Protein AF-A0A1V3IMZ0-F1 (afdb_monomer)

Structure (mmCIF, N/CA/C/O backbone):
data_AF-A0A1V3IMZ0-F1
#
_entry.id   AF-A0A1V3IMZ0-F1
#
loop_
_atom_site.group_PDB
_atom_site.id
_atom_site.type_symbol
_atom_site.label_atom_id
_atom_site.label_alt_id
_atom_site.label_comp_id
_atom_site.label_asym_id
_atom_site.label_entity_id
_atom_site.label_seq_id
_atom_site.pdbx_PDB_ins_code
_atom_site.Cartn_x
_atom_site.Cartn_y
_atom_site.Cartn_z
_atom_site.occupancy
_atom_site.B_iso_or_equiv
_atom_site.auth_seq_id
_atom_site.auth_comp_id
_atom_site.auth_asym_id
_atom_site.auth_atom_id
_atom_site.pdbx_PDB_model_num
ATOM 1 N N . MET A 1 1 ? -37.057 -20.076 14.208 1.00 46.94 1 MET A N 1
ATOM 2 C CA . MET A 1 1 ? -36.498 -18.846 14.812 1.00 46.94 1 MET A CA 1
ATOM 3 C C . MET A 1 1 ? -35.491 -18.256 13.834 1.00 46.94 1 MET A C 1
ATOM 5 O O . MET A 1 1 ? -34.630 -19.015 13.398 1.00 46.94 1 MET A O 1
ATOM 9 N N . PRO A 1 2 ? -35.607 -16.983 13.420 1.00 56.56 2 PRO A N 1
ATOM 10 C CA . PRO A 1 2 ? -34.620 -16.367 12.540 1.00 56.56 2 PRO A CA 1
ATOM 11 C C . PRO A 1 2 ? -33.315 -16.140 13.315 1.00 56.56 2 PRO A C 1
ATOM 13 O O . PRO A 1 2 ? -33.325 -15.686 14.458 1.00 56.56 2 PRO A O 1
ATOM 16 N N . LYS A 1 3 ? -32.192 -16.523 12.707 1.00 59.69 3 LYS A N 1
ATOM 17 C CA . LYS A 1 3 ? -30.852 -16.414 13.288 1.00 59.69 3 LYS A CA 1
ATOM 18 C C . LYS A 1 3 ? -30.483 -14.927 13.322 1.00 59.69 3 LYS A C 1
ATOM 20 O O . LYS A 1 3 ? -30.286 -14.330 12.269 1.00 59.69 3 LYS A O 1
ATOM 25 N N . VAL A 1 4 ? -30.449 -14.322 14.508 1.00 62.22 4 VAL A N 1
ATOM 26 C CA . VAL A 1 4 ? -30.009 -12.931 14.680 1.00 62.22 4 VAL A CA 1
ATOM 27 C C . VAL A 1 4 ? -28.518 -12.878 14.352 1.00 62.22 4 VAL A C 1
ATOM 29 O O . VAL A 1 4 ? -27.687 -13.332 15.133 1.00 62.22 4 VAL A O 1
ATOM 32 N N . THR A 1 5 ? -28.175 -12.387 13.164 1.00 63.78 5 THR A N 1
ATOM 33 C CA . THR A 1 5 ? -26.798 -12.052 12.802 1.00 63.78 5 THR A CA 1
ATOM 34 C C . THR A 1 5 ? -26.514 -10.667 13.354 1.00 63.78 5 THR A C 1
ATOM 36 O O . THR A 1 5 ? -26.821 -9.662 12.714 1.00 63.78 5 THR A O 1
ATOM 39 N N . THR A 1 6 ? -25.990 -10.599 14.573 1.00 67.62 6 THR A N 1
ATOM 40 C CA . THR A 1 6 ? -25.466 -9.346 15.113 1.00 67.62 6 THR A CA 1
ATOM 41 C C . THR A 1 6 ? -24.354 -8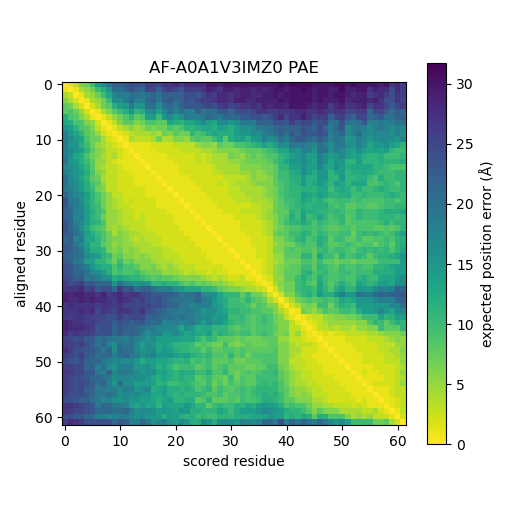.874 14.170 1.00 67.62 6 THR A C 1
ATOM 43 O O . THR A 1 6 ? -23.416 -9.641 13.934 1.00 67.62 6 THR A O 1
ATOM 46 N N . PRO A 1 7 ? -24.449 -7.675 13.570 1.00 69.75 7 PRO A N 1
ATOM 47 C CA . PRO A 1 7 ? -23.395 -7.179 12.700 1.00 69.75 7 PRO A CA 1
ATOM 48 C C . PRO A 1 7 ? -22.121 -7.019 13.528 1.00 69.75 7 PRO A C 1
ATOM 50 O O . PRO A 1 7 ? -22.100 -6.299 14.525 1.00 69.75 7 PRO A O 1
ATOM 53 N N . TYR A 1 8 ? -21.064 -7.726 13.135 1.00 66.81 8 TYR A N 1
ATOM 54 C CA . TYR A 1 8 ? -19.753 -7.576 13.749 1.00 66.81 8 TYR A CA 1
ATOM 55 C C . TYR A 1 8 ? -19.173 -6.226 13.319 1.00 66.81 8 TYR A C 1
ATOM 57 O O . TYR A 1 8 ? -18.663 -6.080 12.210 1.00 66.81 8 TYR A O 1
ATOM 65 N N . THR A 1 9 ? -19.283 -5.218 14.180 1.00 74.69 9 THR A N 1
ATOM 66 C CA . THR A 1 9 ? -18.588 -3.940 14.010 1.00 74.69 9 THR A CA 1
ATOM 67 C C . THR A 1 9 ? -17.163 -4.061 14.528 1.00 74.69 9 THR A C 1
ATOM 69 O O . THR A 1 9 ? -16.949 -4.410 15.687 1.00 74.69 9 THR A O 1
ATOM 72 N N . LEU A 1 10 ? -16.191 -3.758 13.667 1.00 74.31 10 LEU A N 1
ATOM 73 C CA . LEU A 1 10 ? -14.797 -3.586 14.070 1.00 74.31 10 LEU A CA 1
ATOM 74 C C . LEU A 1 10 ? -14.705 -2.415 15.056 1.00 74.31 10 LEU A C 1
ATOM 76 O O . LEU A 1 10 ? -15.296 -1.362 14.803 1.00 74.31 10 LEU A O 1
ATOM 80 N N . ASP A 1 11 ? -13.956 -2.586 16.144 1.00 86.19 11 ASP A N 1
ATOM 81 C CA . ASP A 1 11 ? -13.596 -1.473 17.024 1.00 86.19 11 ASP A CA 1
ATOM 82 C C . ASP A 1 11 ? -12.733 -0.442 16.273 1.00 86.19 11 ASP A C 1
ATOM 84 O O . ASP A 1 11 ? -12.145 -0.748 15.233 1.00 86.19 11 ASP A O 1
ATOM 88 N N . GLU A 1 12 ? -12.644 0.791 16.778 1.00 86.12 12 GLU A N 1
ATOM 89 C CA . GLU A 1 12 ? -11.942 1.891 16.094 1.00 86.12 12 GLU A CA 1
ATOM 90 C C . GLU A 1 12 ? -10.482 1.559 15.751 1.00 86.12 12 GLU A C 1
ATOM 92 O O . GLU A 1 12 ? -9.984 1.931 14.686 1.00 86.12 12 GLU A O 1
ATOM 97 N N . LYS A 1 13 ? -9.793 0.801 16.612 1.00 84.19 13 LYS A N 1
ATOM 98 C CA . LYS A 1 13 ? -8.401 0.399 16.389 1.00 84.19 13 LYS A CA 1
ATOM 99 C C . LYS A 1 13 ? -8.310 -0.658 15.294 1.00 84.19 13 LYS A C 1
ATOM 101 O O . LYS A 1 13 ? -7.413 -0.596 14.450 1.00 84.19 13 LYS A O 1
ATOM 106 N N . ALA A 1 14 ? -9.232 -1.614 15.277 1.00 78.94 14 ALA A N 1
ATOM 107 C CA . ALA A 1 14 ? -9.337 -2.605 14.217 1.00 78.94 14 ALA A CA 1
ATOM 108 C C . ALA A 1 14 ? -9.738 -1.969 12.873 1.00 78.94 14 ALA A C 1
ATOM 110 O O . ALA A 1 14 ? -9.173 -2.335 11.845 1.00 78.94 14 ALA A O 1
ATOM 111 N N . GLN A 1 15 ? -10.617 -0.960 12.871 1.00 83.69 15 GLN A N 1
ATOM 112 C CA . GLN A 1 15 ? -10.957 -0.183 11.672 1.00 83.69 15 GLN A CA 1
ATOM 113 C C . GLN A 1 15 ? -9.762 0.609 11.139 1.00 83.69 15 GLN A C 1
ATOM 115 O O . GLN A 1 15 ? -9.504 0.585 9.937 1.00 83.69 15 GLN A O 1
ATOM 120 N N . ALA A 1 16 ? -9.001 1.274 12.012 1.00 83.44 16 ALA A N 1
ATOM 121 C CA . ALA A 1 16 ? -7.803 2.009 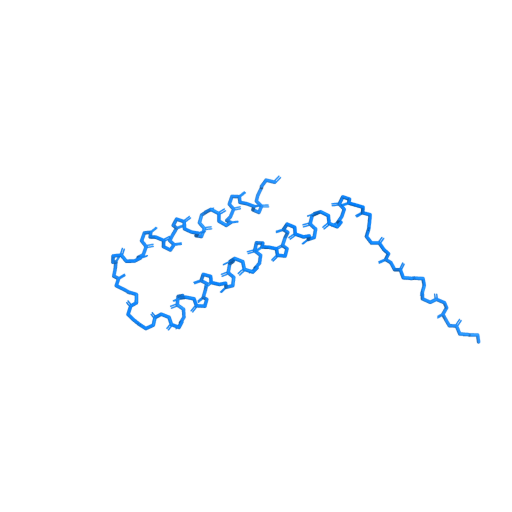11.613 1.00 83.44 16 ALA A CA 1
ATOM 122 C C . ALA A 1 16 ? -6.754 1.077 10.985 1.00 83.44 16 ALA A C 1
ATOM 124 O O . ALA A 1 16 ? -6.220 1.372 9.915 1.00 83.44 16 ALA A O 1
ATOM 125 N N . ARG A 1 17 ? -6.521 -0.091 11.599 1.00 83.62 17 ARG A N 1
ATOM 126 C CA . ARG A 1 17 ? -5.627 -1.132 11.065 1.00 83.62 17 ARG A CA 1
ATOM 127 C C . ARG A 1 17 ? -6.116 -1.685 9.733 1.00 83.62 17 ARG A C 1
ATOM 129 O O . ARG A 1 17 ? -5.326 -1.815 8.805 1.00 83.62 17 ARG A O 1
ATOM 136 N N . PHE A 1 18 ? -7.413 -1.965 9.619 1.00 81.81 18 PHE A N 1
ATOM 137 C CA . PHE A 1 18 ? -8.017 -2.433 8.376 1.00 81.81 18 PHE A CA 1
ATOM 138 C C . PHE A 1 18 ? -7.870 -1.398 7.258 1.00 81.81 18 PHE A C 1
ATOM 140 O O . PHE A 1 18 ? -7.456 -1.741 6.156 1.00 81.81 18 PHE A O 1
ATOM 147 N N . LYS A 1 19 ? -8.134 -0.118 7.547 1.00 85.50 19 LYS A N 1
ATOM 148 C CA . LYS A 1 19 ? -7.956 0.972 6.584 1.00 85.50 19 LYS A CA 1
ATOM 149 C C . LYS A 1 19 ? -6.500 1.083 6.132 1.00 85.50 19 LYS A C 1
ATOM 151 O O . LYS A 1 19 ? -6.262 1.202 4.937 1.00 85.50 19 LYS A O 1
ATOM 156 N N . ARG A 1 20 ? -5.539 0.990 7.059 1.00 83.44 20 ARG A N 1
ATOM 157 C CA . ARG A 1 20 ? -4.101 1.010 6.747 1.00 83.44 20 ARG A CA 1
ATOM 158 C C . ARG A 1 20 ? -3.702 -0.155 5.839 1.00 83.44 20 ARG A C 1
ATOM 160 O O . ARG A 1 20 ? -3.105 0.071 4.791 1.00 83.44 20 ARG A O 1
ATOM 167 N N . ALA A 1 21 ? -4.102 -1.375 6.198 1.00 80.56 21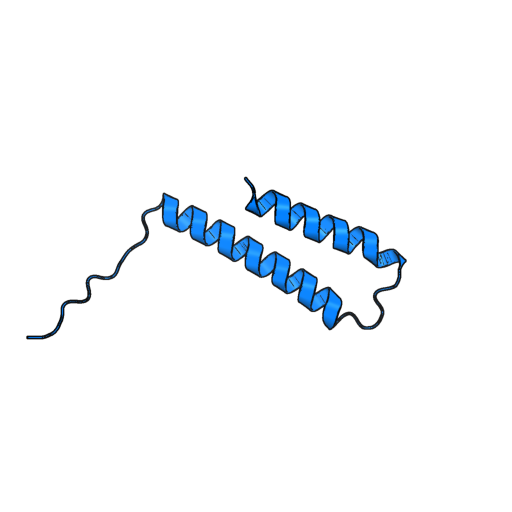 ALA A N 1
ATOM 168 C CA . ALA A 1 21 ? -3.835 -2.573 5.405 1.00 80.56 21 ALA A CA 1
ATOM 169 C C . ALA A 1 21 ? -4.472 -2.494 4.008 1.00 80.56 21 ALA A C 1
ATOM 171 O O . ALA A 1 21 ? -3.831 -2.822 3.014 1.00 80.56 21 ALA A O 1
ATOM 172 N N . ASN A 1 22 ? -5.711 -2.007 3.916 1.00 82.81 22 ASN A N 1
ATOM 173 C CA . ASN A 1 22 ? -6.404 -1.831 2.644 1.00 82.81 22 ASN A CA 1
ATOM 174 C C . ASN A 1 22 ? -5.710 -0.786 1.756 1.00 82.81 22 ASN A C 1
ATOM 176 O O . ASN A 1 22 ? -5.516 -1.034 0.571 1.00 82.81 22 ASN A O 1
ATOM 180 N N . THR A 1 23 ? -5.286 0.353 2.316 1.00 83.94 23 THR A N 1
ATOM 181 C CA . THR A 1 23 ? -4.511 1.364 1.576 1.00 83.94 23 THR A CA 1
ATOM 182 C C . THR A 1 23 ? -3.226 0.772 1.009 1.00 83.94 23 THR A C 1
ATOM 184 O O . THR A 1 23 ? -2.925 0.979 -0.164 1.00 83.94 23 THR A O 1
ATOM 187 N N . ALA A 1 24 ? -2.495 -0.003 1.807 1.00 79.06 24 ALA A N 1
ATOM 188 C CA . ALA A 1 24 ? -1.261 -0.622 1.351 1.00 79.06 24 ALA A CA 1
ATOM 189 C C . ALA A 1 24 ? -1.477 -1.676 0.256 1.00 79.06 24 ALA A C 1
ATOM 191 O O . ALA A 1 24 ? -0.723 -1.719 -0.713 1.00 79.06 24 ALA A O 1
ATOM 192 N N . LEU A 1 25 ? -2.529 -2.494 0.372 1.00 81.88 25 LEU A N 1
ATOM 193 C CA . LEU A 1 25 ? -2.909 -3.443 -0.677 1.00 81.88 25 LEU A CA 1
ATOM 194 C C . LEU A 1 25 ? -3.225 -2.723 -1.990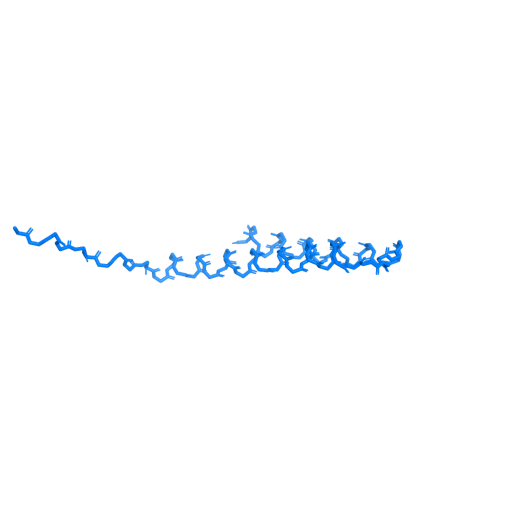 1.00 81.88 25 LEU A C 1
ATOM 196 O O . LEU A 1 25 ? -2.761 -3.148 -3.044 1.00 81.88 25 LEU A O 1
ATOM 200 N N . TRP A 1 26 ? -3.958 -1.608 -1.928 1.00 82.31 26 TRP A N 1
ATOM 201 C CA . TRP A 1 26 ? -4.244 -0.788 -3.106 1.00 82.31 26 TRP A CA 1
ATOM 202 C C . TRP A 1 26 ? -2.989 -0.161 -3.716 1.00 82.31 26 TRP A C 1
ATOM 204 O O . TRP A 1 26 ? -2.863 -0.126 -4.940 1.00 82.31 26 TRP A O 1
ATOM 214 N N . GLN A 1 27 ? -2.043 0.297 -2.895 1.00 80.00 27 GLN A N 1
ATOM 215 C CA . GLN A 1 27 ? -0.757 0.811 -3.373 1.00 80.00 27 GLN A CA 1
ATOM 216 C C . GLN A 1 27 ? 0.063 -0.284 -4.064 1.00 80.00 27 GLN A C 1
ATOM 218 O O . GLN A 1 27 ? 0.517 -0.085 -5.188 1.00 80.00 27 GLN A O 1
ATOM 223 N N . ALA A 1 28 ? 0.189 -1.458 -3.441 1.00 77.19 28 ALA A N 1
ATOM 224 C CA . ALA A 1 28 ? 0.896 -2.597 -4.020 1.00 77.19 28 ALA A CA 1
ATOM 225 C C . ALA A 1 28 ? 0.250 -3.069 -5.333 1.00 77.19 28 ALA A C 1
ATOM 227 O O . ALA A 1 28 ? 0.957 -3.311 -6.310 1.00 77.19 28 ALA A O 1
ATOM 228 N N . TYR A 1 29 ? -1.085 -3.142 -5.378 1.00 77.38 29 TYR A N 1
ATOM 229 C CA . TYR A 1 29 ? -1.827 -3.457 -6.599 1.00 77.38 29 TYR A CA 1
ATOM 230 C C . TYR A 1 29 ? -1.543 -2.436 -7.703 1.00 77.38 29 TYR A C 1
ATOM 232 O O . TYR A 1 29 ? -1.241 -2.829 -8.820 1.00 77.38 29 TYR A O 1
ATOM 240 N N . SER A 1 30 ? -1.576 -1.139 -7.389 1.00 75.44 30 SER A N 1
ATOM 241 C CA . SER A 1 30 ? -1.342 -0.076 -8.378 1.00 75.44 30 SER A CA 1
ATOM 242 C C . SER A 1 30 ? 0.081 -0.121 -8.945 1.00 75.44 30 SER A C 1
ATOM 244 O O . SER A 1 30 ? 0.277 0.097 -10.135 1.00 75.44 30 SER A O 1
ATOM 246 N N . ILE A 1 31 ? 1.076 -0.449 -8.113 1.00 75.81 31 ILE A N 1
ATOM 247 C CA . ILE A 1 31 ? 2.466 -0.631 -8.555 1.00 75.81 31 ILE A CA 1
ATOM 248 C C . ILE A 1 31 ? 2.594 -1.864 -9.459 1.00 75.81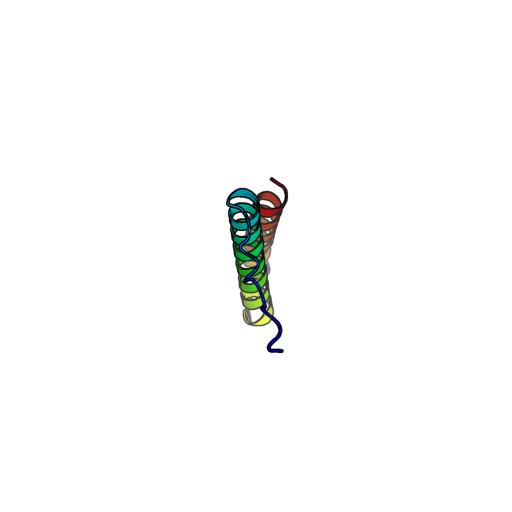 31 ILE A C 1
ATOM 250 O O . ILE A 1 31 ? 3.244 -1.794 -10.499 1.00 75.81 31 ILE A O 1
ATOM 254 N N . MET A 1 32 ? 1.956 -2.981 -9.098 1.00 72.25 32 MET A N 1
ATOM 255 C CA . MET A 1 32 ? 1.927 -4.186 -9.933 1.00 72.25 32 MET A CA 1
ATOM 256 C C . MET A 1 32 ? 1.190 -3.964 -11.255 1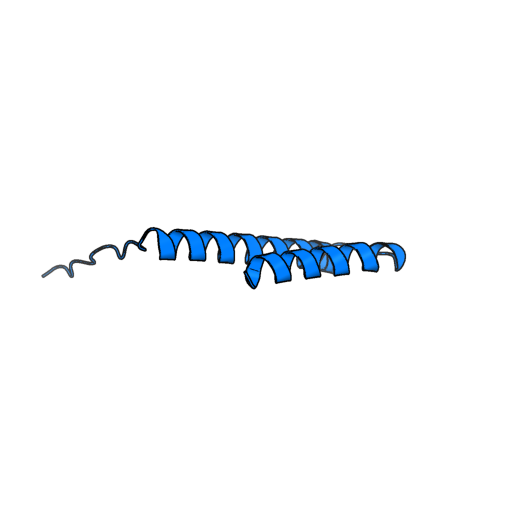.00 72.25 32 MET A C 1
ATOM 258 O O . MET A 1 32 ? 1.637 -4.452 -12.286 1.00 72.25 32 MET A O 1
ATOM 262 N N . ASP A 1 33 ? 0.096 -3.209 -11.247 1.00 77.25 33 ASP A N 1
ATOM 263 C CA . ASP A 1 33 ? -0.648 -2.845 -12.453 1.00 77.25 33 ASP A CA 1
ATOM 264 C C . ASP A 1 33 ? 0.208 -1.976 -13.385 1.00 77.25 33 ASP A C 1
ATOM 266 O O . ASP A 1 33 ? 0.294 -2.256 -14.577 1.00 77.25 33 ASP A O 1
ATOM 270 N N . LEU A 1 34 ? 0.948 -1.005 -12.832 1.00 73.31 34 LEU A N 1
ATOM 271 C CA . LEU A 1 34 ? 1.948 -0.229 -13.572 1.00 73.31 34 LEU A CA 1
ATOM 272 C C . LEU A 1 34 ? 3.072 -1.107 -14.142 1.00 73.31 34 LEU A C 1
ATOM 274 O O . LEU A 1 34 ? 3.521 -0.858 -15.253 1.00 73.31 34 LEU A O 1
ATOM 278 N N . LEU A 1 35 ? 3.515 -2.137 -13.417 1.00 69.44 35 LEU A N 1
ATOM 279 C CA . LEU A 1 35 ? 4.537 -3.087 -13.877 1.00 69.44 35 LEU A CA 1
ATOM 280 C C . LEU A 1 35 ? 4.043 -4.000 -15.005 1.00 69.44 35 LEU A C 1
ATOM 282 O O . LEU A 1 35 ? 4.778 -4.264 -15.951 1.00 69.44 35 LEU A O 1
ATOM 286 N N . VAL A 1 36 ? 2.817 -4.512 -14.888 1.00 69.88 36 VAL A N 1
ATOM 287 C CA . VAL A 1 36 ? 2.244 -5.489 -15.825 1.00 69.88 36 VAL A CA 1
ATOM 288 C C . VAL A 1 36 ? 1.706 -4.807 -17.082 1.00 69.88 36 VAL A C 1
ATOM 290 O O . VAL A 1 36 ? 1.887 -5.328 -18.181 1.00 69.88 36 VAL A O 1
ATOM 293 N N . ASN A 1 37 ? 1.064 -3.647 -16.929 1.00 69.44 37 ASN A N 1
ATOM 294 C CA . ASN A 1 37 ? 0.460 -2.902 -18.035 1.00 69.44 37 ASN A CA 1
ATOM 295 C C . ASN A 1 37 ? 1.373 -1.797 -18.582 1.00 69.44 37 ASN A C 1
ATOM 297 O O . ASN A 1 37 ? 1.093 -1.252 -19.649 1.00 69.44 37 ASN A O 1
ATOM 301 N N . GLY A 1 38 ? 2.469 -1.477 -17.890 1.00 62.91 38 GLY A N 1
ATOM 302 C CA . GLY A 1 38 ? 3.552 -0.635 -18.390 1.00 62.91 38 GLY A CA 1
ATOM 303 C C . GLY A 1 38 ? 4.393 -1.378 -19.423 1.00 62.91 38 GLY A C 1
ATOM 304 O O . GLY A 1 38 ? 5.543 -1.732 -19.178 1.00 62.91 38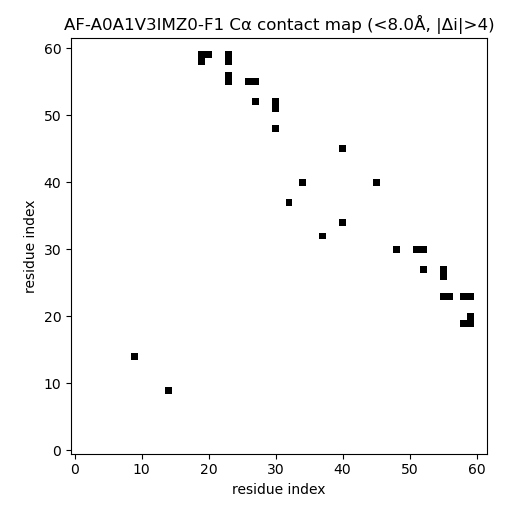 GLY A O 1
ATOM 305 N N . THR A 1 39 ? 3.819 -1.633 -20.596 1.00 53.00 39 THR A N 1
ATOM 306 C CA . THR A 1 39 ? 4.600 -1.913 -21.802 1.00 53.00 39 THR A CA 1
ATOM 307 C C . THR A 1 39 ? 5.509 -0.703 -22.051 1.00 53.00 39 THR A C 1
ATOM 309 O O . THR A 1 39 ? 4.977 0.388 -22.236 1.00 53.00 39 THR A O 1
ATOM 312 N N . ASP A 1 40 ? 6.832 -0.897 -22.028 1.00 60.28 40 ASP A N 1
ATOM 313 C CA . ASP A 1 40 ? 7.905 0.127 -22.008 1.00 60.28 40 ASP A CA 1
ATOM 314 C C . ASP A 1 40 ? 8.266 0.742 -20.642 1.00 60.28 40 ASP A C 1
ATOM 316 O O . ASP A 1 40 ? 8.667 1.902 -20.561 1.00 60.28 40 ASP A O 1
ATOM 320 N N . LEU A 1 41 ? 8.251 -0.036 -19.553 1.00 58.31 41 LEU A N 1
ATOM 321 C CA . LEU A 1 41 ? 9.141 0.302 -18.437 1.00 58.31 41 LEU A CA 1
ATOM 322 C C . LEU A 1 41 ? 10.589 0.136 -18.900 1.00 58.31 41 LEU A C 1
ATOM 324 O O . LEU A 1 41 ? 11.112 -0.976 -19.008 1.00 58.31 41 LEU A O 1
ATOM 328 N N . SER A 1 42 ? 11.224 1.260 -19.215 1.00 62.81 42 SER A N 1
ATOM 329 C CA . SER A 1 42 ? 12.648 1.295 -19.502 1.00 62.81 42 SER A CA 1
ATOM 330 C C . SER A 1 42 ? 13.424 0.921 -18.233 1.00 62.81 42 SER A C 1
ATOM 332 O O . SER A 1 42 ? 12.923 1.055 -17.113 1.00 62.81 42 SER A O 1
ATOM 334 N N . ASN A 1 43 ? 14.677 0.475 -18.371 1.00 63.59 43 ASN A N 1
ATOM 335 C CA . ASN A 1 43 ? 15.536 0.234 -17.201 1.00 63.59 43 ASN A CA 1
ATOM 336 C C . ASN A 1 43 ? 15.669 1.480 -16.297 1.00 63.59 43 ASN A C 1
ATOM 338 O O . ASN A 1 43 ? 15.962 1.333 -15.109 1.00 63.59 43 ASN A O 1
ATOM 342 N N . ASP A 1 44 ? 15.417 2.678 -16.832 1.00 68.88 44 ASP A N 1
ATOM 343 C CA . ASP A 1 44 ? 15.486 3.943 -16.099 1.00 68.88 44 ASP A CA 1
ATOM 344 C C . ASP A 1 44 ? 14.279 4.164 -15.166 1.00 68.88 44 ASP A C 1
ATOM 346 O O . ASP A 1 44 ? 14.383 4.914 -14.196 1.00 68.88 44 ASP A O 1
ATOM 350 N N . ASP A 1 45 ? 13.161 3.462 -15.382 1.00 67.25 45 ASP A N 1
ATOM 351 C CA . ASP A 1 45 ? 11.950 3.564 -14.551 1.00 67.25 45 ASP A CA 1
ATOM 352 C C . ASP A 1 45 ? 11.972 2.601 -13.348 1.00 67.25 45 ASP A C 1
ATOM 354 O O . ASP A 1 45 ? 11.204 2.734 -12.385 1.00 67.25 45 ASP A O 1
ATOM 358 N N . MET A 1 46 ? 12.896 1.637 -13.364 1.00 69.62 46 MET A N 1
ATOM 359 C CA . MET A 1 46 ? 13.028 0.596 -12.345 1.00 69.62 46 MET A CA 1
ATOM 360 C C . MET A 1 46 ? 13.393 1.106 -10.938 1.00 69.62 46 MET A C 1
ATOM 362 O O . MET A 1 46 ? 12.806 0.619 -9.966 1.00 69.62 46 MET A O 1
ATOM 366 N N . PRO A 1 47 ? 14.278 2.110 -10.771 1.00 74.94 47 PRO A N 1
ATOM 367 C CA . PRO A 1 47 ? 14.562 2.706 -9.463 1.00 74.94 47 PRO A CA 1
ATOM 368 C C . PRO A 1 47 ? 13.337 3.378 -8.824 1.00 74.94 47 PRO A C 1
ATOM 370 O O . PRO A 1 47 ? 13.144 3.298 -7.607 1.00 74.94 47 PRO A O 1
ATOM 373 N N . THR A 1 48 ? 12.487 4.010 -9.638 1.00 74.12 48 THR A N 1
ATOM 374 C CA . THR A 1 48 ? 11.255 4.675 -9.185 1.00 74.12 48 THR A CA 1
ATOM 375 C C . THR A 1 48 ? 10.252 3.654 -8.662 1.00 74.12 48 THR A C 1
ATOM 377 O O . THR A 1 48 ? 9.664 3.845 -7.597 1.00 74.12 48 THR A O 1
ATOM 380 N N . LEU A 1 49 ? 10.111 2.528 -9.362 1.00 69.94 49 LEU A N 1
ATOM 381 C CA . LEU A 1 49 ? 9.250 1.426 -8.940 1.00 69.94 49 LEU A CA 1
ATOM 382 C C . LEU A 1 49 ? 9.745 0.747 -7.663 1.00 69.94 49 LEU A C 1
ATOM 384 O O . LEU A 1 49 ? 8.946 0.519 -6.757 1.00 69.94 49 LEU A O 1
ATOM 388 N N . LEU A 1 50 ? 11.050 0.479 -7.547 1.00 73.00 50 LEU A N 1
ATOM 389 C CA . LEU A 1 50 ? 11.635 -0.077 -6.321 1.00 73.00 50 LEU A CA 1
ATOM 390 C C . LEU A 1 50 ? 11.424 0.856 -5.121 1.00 73.00 50 LEU A C 1
ATOM 392 O O . LEU A 1 50 ? 11.040 0.393 -4.049 1.00 73.00 50 LEU A O 1
ATOM 396 N N . SER A 1 51 ? 11.593 2.166 -5.317 1.00 74.06 51 SER A N 1
ATOM 397 C CA . SER A 1 51 ? 11.366 3.171 -4.269 1.00 74.06 51 SER A CA 1
ATOM 398 C C . SER A 1 51 ? 9.892 3.257 -3.857 1.00 74.06 51 SER A C 1
ATOM 400 O O . SER A 1 51 ? 9.585 3.335 -2.669 1.00 74.06 51 SER A O 1
ATOM 402 N N . ALA A 1 52 ? 8.963 3.192 -4.818 1.00 72.31 52 ALA A N 1
ATOM 403 C CA . ALA A 1 52 ? 7.528 3.169 -4.540 1.00 72.31 52 ALA A CA 1
ATOM 404 C C . ALA A 1 52 ? 7.112 1.899 -3.780 1.00 72.31 52 ALA A C 1
ATOM 406 O O . ALA A 1 52 ? 6.316 1.970 -2.841 1.00 72.31 52 ALA A O 1
ATOM 407 N N . LEU A 1 53 ? 7.682 0.746 -4.147 1.00 70.44 53 LEU A N 1
ATOM 408 C CA . LEU A 1 53 ? 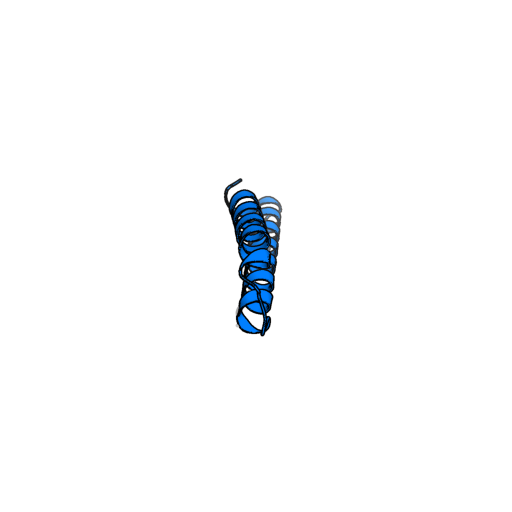7.437 -0.524 -3.466 1.00 70.44 53 LEU A CA 1
ATOM 409 C C . LEU A 1 53 ? 7.982 -0.495 -2.033 1.00 70.44 53 LEU A C 1
ATOM 411 O O . LEU A 1 53 ? 7.300 -0.928 -1.108 1.00 70.44 53 LEU A O 1
ATOM 415 N N . GLN A 1 54 ? 9.180 0.058 -1.839 1.00 73.12 54 GLN A N 1
ATOM 416 C CA . GLN A 1 54 ? 9.789 0.205 -0.522 1.00 73.12 54 GLN A CA 1
ATOM 417 C C . GLN A 1 54 ? 8.964 1.129 0.384 1.00 73.12 54 GLN A C 1
ATOM 419 O O . GLN A 1 54 ? 8.663 0.751 1.514 1.00 73.12 54 GLN A O 1
ATOM 424 N N . GLY A 1 55 ? 8.502 2.275 -0.126 1.00 70.69 55 GLY A N 1
ATOM 425 C CA . GLY A 1 55 ? 7.610 3.166 0.623 1.00 70.69 55 GLY A CA 1
ATOM 426 C C . GLY A 1 55 ? 6.272 2.511 0.986 1.00 70.69 55 GLY A C 1
ATOM 427 O O . GLY A 1 55 ? 5.761 2.704 2.088 1.00 70.69 55 GLY A O 1
ATOM 428 N N . ALA A 1 56 ? 5.717 1.679 0.100 1.00 67.75 56 ALA A N 1
ATOM 429 C CA . ALA A 1 56 ? 4.515 0.904 0.402 1.00 67.75 56 ALA A CA 1
ATOM 430 C C . ALA A 1 56 ? 4.761 -0.146 1.503 1.00 67.75 56 ALA A C 1
ATOM 432 O O . ALA A 1 56 ? 3.912 -0.320 2.374 1.00 67.75 56 ALA A O 1
ATOM 433 N N . VAL A 1 57 ? 5.920 -0.816 1.503 1.00 69.31 57 VAL A N 1
ATOM 434 C CA . VAL A 1 57 ? 6.309 -1.764 2.562 1.00 69.31 57 VAL A CA 1
ATOM 435 C C . VAL A 1 57 ? 6.479 -1.050 3.902 1.00 69.31 57 VAL A C 1
ATOM 437 O O . VAL A 1 57 ? 5.909 -1.501 4.893 1.00 69.31 57 VAL A O 1
ATOM 440 N N . GLU A 1 58 ? 7.176 0.087 3.934 1.00 70.38 58 GLU A N 1
ATOM 441 C CA . GLU A 1 58 ? 7.365 0.894 5.149 1.00 70.38 58 GLU A CA 1
ATOM 442 C C . GLU A 1 58 ? 6.023 1.331 5.760 1.00 70.38 58 GLU A C 1
ATOM 444 O O . GLU A 1 58 ? 5.828 1.241 6.973 1.00 70.38 58 GLU A O 1
ATOM 449 N N . LEU A 1 59 ? 5.045 1.696 4.922 1.00 63.41 59 LEU A N 1
ATOM 450 C CA . LEU A 1 59 ? 3.686 2.04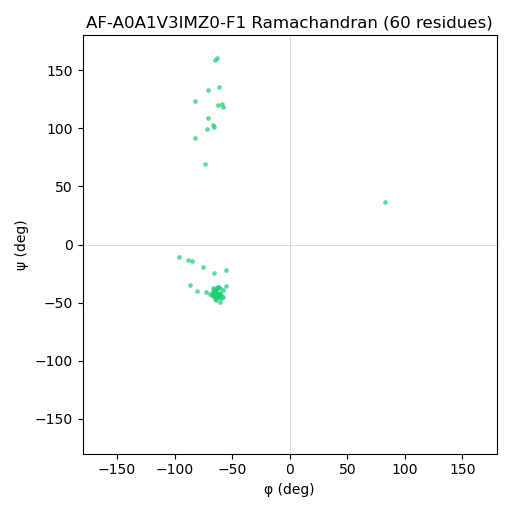3 5.353 1.00 63.41 59 LEU A CA 1
ATOM 451 C C . LEU A 1 59 ? 2.902 0.870 5.966 1.00 63.41 59 LEU A C 1
ATOM 453 O O . LEU A 1 59 ? 1.961 1.122 6.727 1.00 63.41 59 LEU A O 1
ATOM 457 N N . VAL A 1 60 ? 3.252 -0.378 5.633 1.00 58.03 60 VAL A N 1
ATOM 458 C CA . VAL A 1 60 ? 2.633 -1.610 6.164 1.00 58.03 60 VAL A CA 1
ATOM 459 C C . VAL A 1 60 ? 3.272 -2.054 7.472 1.00 58.03 60 VAL A C 1
ATOM 461 O O . VAL A 1 60 ? 2.579 -2.623 8.314 1.00 58.03 60 VAL A O 1
ATOM 464 N N . THR A 1 61 ? 4.582 -1.855 7.618 1.00 60.56 61 THR A N 1
ATOM 465 C CA . THR A 1 61 ? 5.357 -2.379 8.751 1.00 60.56 61 THR A CA 1
ATOM 466 C C . THR A 1 61 ? 5.337 -1.507 10.008 1.00 60.56 61 THR A C 1
ATOM 468 O O . THR A 1 61 ? 5.706 -2.013 11.067 1.00 60.56 61 THR A O 1
ATOM 471 N N . ASP A 1 62 ? 4.890 -0.251 9.917 1.00 49.47 62 ASP A N 1
ATOM 472 C CA . ASP A 1 62 ? 4.577 0.616 11.075 1.00 49.47 62 ASP A CA 1
ATOM 473 C C . ASP A 1 62 ? 3.226 0.266 11.738 1.00 49.47 62 ASP A C 1
ATOM 475 O O . ASP A 1 62 ? 3.033 0.587 12.932 1.00 49.47 62 ASP A O 1
#

Mean predicted aligned error: 11.54 Å

Nearest PDB structures (foldseek):
  5sva-assembly1_U  TM=6.030E-01  e=3.193E+00  Saccharomyces cerevisiae
  1yke-assembly3_A  TM=6.843E-01  e=8.907E+00  Saccharomyces cerevisiae
  8ouw-assembly1_A  TM=4.561E-01  e=3.193E+00  Caenorhabditis elegans

Foldseek 3Di:
DDDPPDPDDDDPVRVVLVVLVVVLVVQVVVLVCCVVVVPDPDPVCVVVSVVSNVVSVVSNVD

Secondary structure (DSSP, 8-state):
--------PPPHHHHHHHHHHHHHHHHHHHHHHHHHH-TT--TTTHHHHHHHHHHHHHHHH-

Sequence (62 aa):
MPKVTTPYTLDEKAQARFKRANTALWQAYSIMDLLVNGTDLSNDDMPTLLSALQGAVELVTD

pLDDT: mean 71.7, std 9.29, range [46.94, 86.19]

Organism: NCBI:txid1908263

Solvent-accessible surface area (backbone atoms only — not comparable to full-atom values): 3818 Å² total; per-residue (Å²): 132,86,83,82,76,75,80,86,73,70,53,74,69,55,44,52,51,47,52,51,55,50,52,36,51,53,50,52,48,53,52,50,48,50,61,73,70,36,80,81,68,48,83,81,49,48,64,59,51,52,50,52,52,50,52,41,49,55,68,66,75,112

Radius of gyration: 18.04 Å; Cα contacts (8 Å, |Δi|>4): 17; chains: 1; bounding box: 52×24×39 Å